Protein AF-A0A5B7IV96-F1 (afdb_monomer)

Solvent-accessible surface area (backbone atoms only — not comparable to full-atom values): 8703 Å² total; per-residue (Å²): 135,87,85,74,82,66,79,50,71,68,58,56,54,52,51,52,52,50,47,52,52,49,25,66,74,67,78,42,90,68,76,71,90,66,86,62,76,64,60,82,85,90,62,94,73,84,72,52,71,52,42,49,50,47,44,39,40,52,92,72,66,58,7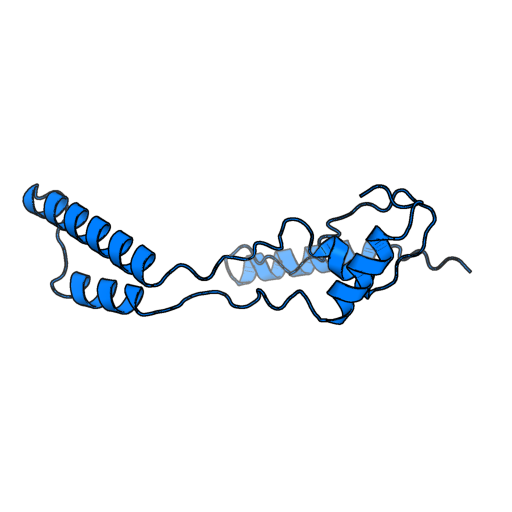5,71,65,78,74,52,68,65,58,51,47,50,53,53,48,53,50,50,54,52,50,52,56,35,35,78,68,68,76,47,88,83,62,92,58,50,62,62,51,51,52,54,54,51,72,51,80,85,63,82,72,74,71,67,76,72,48,75,62,30,58,52,33,53,49,55,50,71,71,36,84,87,56,88,127

pLDDT: mean 75.8, std 17.34, range [32.97, 98.25]

Secondary structure (DSSP, 8-state):
--------HHHHHHHHHHHHHHHHHHTS--------------SS----HHHHHHHHHSS---------HHHHHHHHHHHHHHHHHHHHTTS----TTHHHHHHHHHH------GGGG--HHHHHHHHHHHH-TT---

Structure (mmCIF, N/CA/C/O backbone):
data_AF-A0A5B7IV96-F1
#
_entry.id   AF-A0A5B7IV96-F1
#
loop_
_atom_site.group_PDB
_atom_site.id
_atom_site.type_symbol
_atom_site.label_atom_id
_atom_site.label_alt_id
_atom_site.label_comp_id
_atom_site.label_asym_id
_atom_site.label_entity_id
_atom_site.label_seq_id
_atom_site.pdbx_PDB_ins_code
_atom_site.Cartn_x
_atom_site.Cartn_y
_atom_site.Cartn_z
_atom_site.occupancy
_atom_site.B_iso_or_equiv
_atom_site.auth_seq_id
_atom_site.auth_comp_id
_atom_site.auth_asym_id
_atom_site.auth_atom_id
_atom_site.pdbx_PDB_model_num
ATOM 1 N N . MET A 1 1 ? 23.524 -22.755 -27.087 1.00 33.38 1 MET A N 1
ATOM 2 C CA . MET A 1 1 ? 23.365 -23.612 -25.889 1.00 33.38 1 MET A CA 1
ATOM 3 C C . MET A 1 1 ? 22.165 -23.114 -25.097 1.00 33.38 1 MET A C 1
ATOM 5 O O . MET A 1 1 ? 22.142 -21.945 -24.746 1.00 33.38 1 MET A O 1
ATOM 9 N N . ARG A 1 2 ? 21.151 -23.962 -24.890 1.00 34.66 2 ARG A N 1
ATOM 10 C CA . ARG A 1 2 ? 19.908 -23.636 -24.170 1.00 34.66 2 ARG A CA 1
ATOM 11 C C . ARG A 1 2 ? 20.146 -23.707 -22.657 1.00 34.66 2 ARG A C 1
ATOM 13 O O . ARG A 1 2 ? 20.301 -24.804 -22.129 1.00 34.66 2 ARG A O 1
ATOM 20 N N . LEU A 1 3 ? 20.131 -22.573 -21.959 1.00 32.97 3 LEU A N 1
ATOM 21 C CA . LEU A 1 3 ? 19.937 -22.546 -20.507 1.00 32.97 3 LEU A CA 1
ATOM 22 C C . LEU A 1 3 ? 18.431 -22.585 -20.239 1.00 32.97 3 LEU A C 1
ATOM 24 O O . LEU A 1 3 ? 17.783 -21.573 -20.009 1.00 32.97 3 LEU A O 1
ATOM 28 N N . LEU A 1 4 ? 17.867 -23.790 -20.313 1.00 35.88 4 LEU A N 1
ATOM 29 C CA . LEU A 1 4 ? 16.608 -24.080 -19.642 1.00 35.88 4 LEU A CA 1
ATOM 30 C C . LEU A 1 4 ? 16.853 -23.849 -18.148 1.00 35.88 4 LEU A C 1
ATOM 32 O O . LEU A 1 4 ? 17.439 -24.705 -17.482 1.00 35.88 4 LEU A O 1
ATOM 36 N N . ILE A 1 5 ? 16.393 -22.721 -17.603 1.00 44.69 5 ILE A N 1
ATOM 37 C CA . ILE A 1 5 ? 16.154 -22.603 -16.163 1.00 44.69 5 ILE A CA 1
ATOM 38 C C . ILE A 1 5 ? 14.912 -23.452 -15.877 1.00 44.69 5 ILE A C 1
ATOM 40 O O . ILE A 1 5 ? 13.807 -22.981 -15.627 1.00 44.69 5 ILE A O 1
ATOM 44 N N . LEU A 1 6 ? 15.101 -24.769 -15.968 1.00 40.06 6 LEU A N 1
ATOM 45 C CA . LEU A 1 6 ? 14.262 -25.734 -15.298 1.00 40.06 6 LEU A CA 1
ATOM 46 C C . LEU A 1 6 ? 14.417 -25.399 -13.814 1.00 40.06 6 LEU A C 1
ATOM 48 O O . LEU A 1 6 ? 15.414 -25.768 -13.189 1.00 40.06 6 LEU A O 1
ATOM 52 N N . CYS A 1 7 ? 13.453 -24.687 -13.232 1.00 45.94 7 CYS A N 1
ATOM 53 C CA . CYS A 1 7 ? 13.252 -24.728 -11.791 1.00 45.94 7 CYS A CA 1
ATOM 54 C C . CYS A 1 7 ? 13.029 -26.199 -11.427 1.00 45.94 7 CYS A C 1
ATOM 56 O O . CYS A 1 7 ? 11.912 -26.707 -11.540 1.00 45.94 7 CYS A O 1
ATOM 58 N N . LYS A 1 8 ? 14.114 -26.901 -11.081 1.00 41.09 8 LYS A N 1
ATOM 59 C CA . LYS A 1 8 ? 14.134 -28.347 -10.875 1.00 41.09 8 LYS A CA 1
ATOM 60 C C . LYS A 1 8 ? 12.999 -28.723 -9.910 1.00 41.09 8 LYS A C 1
ATOM 62 O O . LYS A 1 8 ? 12.987 -28.207 -8.790 1.00 41.09 8 LYS A O 1
ATOM 67 N N . PRO A 1 9 ? 12.074 -29.628 -10.279 1.00 52.22 9 PRO A N 1
ATOM 68 C CA . PRO A 1 9 ? 10.957 -30.022 -9.410 1.00 52.22 9 PRO A CA 1
ATOM 69 C C . PRO A 1 9 ? 11.433 -30.580 -8.056 1.00 52.22 9 PRO A C 1
ATOM 71 O O . PRO A 1 9 ? 10.749 -30.441 -7.045 1.00 52.22 9 PRO A O 1
ATOM 74 N N . HIS A 1 10 ? 12.659 -31.109 -8.012 1.00 49.34 10 HIS A N 1
ATOM 75 C CA . HIS A 1 10 ? 13.324 -31.576 -6.797 1.00 49.34 10 HIS A CA 1
ATOM 76 C C . HIS A 1 10 ? 13.571 -30.467 -5.753 1.00 49.34 10 HIS A C 1
ATOM 78 O O . HIS A 1 10 ? 13.442 -30.713 -4.557 1.00 49.34 10 HIS A O 1
ATOM 84 N N . HIS A 1 11 ? 13.876 -29.234 -6.179 1.00 54.28 11 HIS A N 1
ATOM 85 C CA . HIS A 1 11 ? 14.131 -28.119 -5.256 1.00 54.28 11 HIS A CA 1
ATOM 86 C C . HIS A 1 11 ? 12.836 -27.668 -4.559 1.00 54.28 11 HIS A C 1
ATOM 88 O O . HIS A 1 11 ? 12.816 -27.456 -3.347 1.00 54.28 11 HIS A O 1
ATOM 94 N N . ARG A 1 12 ? 11.716 -27.660 -5.300 1.00 56.94 12 ARG A N 1
ATOM 95 C CA . ARG A 1 12 ? 10.384 -27.323 -4.765 1.00 56.94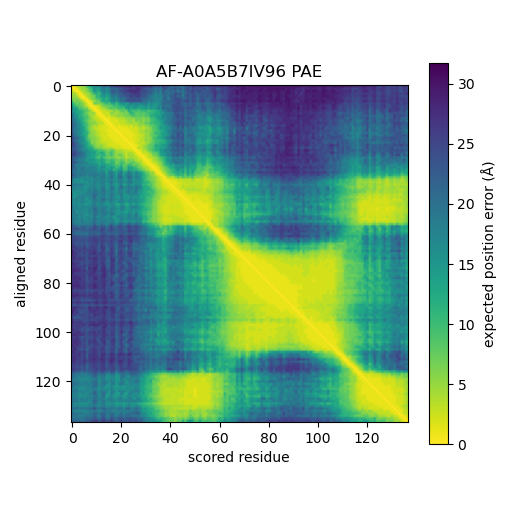 12 ARG A CA 1
ATOM 96 C C . ARG A 1 12 ? 9.897 -28.326 -3.716 1.00 56.94 12 ARG A C 1
ATOM 98 O O . ARG A 1 12 ? 9.223 -27.935 -2.766 1.00 56.94 12 ARG A O 1
ATOM 105 N N . GLY A 1 13 ? 10.238 -29.609 -3.865 1.00 61.50 13 GLY A N 1
ATOM 106 C CA . GLY A 1 13 ? 9.880 -30.648 -2.893 1.00 61.50 13 GLY A CA 1
ATOM 107 C C . GLY A 1 13 ? 10.566 -30.454 -1.537 1.00 61.50 13 GLY A C 1
ATOM 108 O O . GLY A 1 13 ? 9.915 -30.533 -0.493 1.00 61.50 13 GLY A O 1
ATOM 109 N N . ILE A 1 14 ? 11.863 -30.129 -1.553 1.00 67.94 14 ILE A N 1
ATOM 110 C CA . ILE A 1 14 ? 12.655 -29.876 -0.339 1.00 67.94 14 ILE A CA 1
ATOM 111 C C . ILE A 1 14 ? 12.185 -28.591 0.352 1.00 67.94 14 ILE A C 1
ATOM 113 O O . ILE A 1 14 ? 11.946 -28.593 1.562 1.00 67.94 14 ILE A O 1
ATOM 117 N N . GLU A 1 15 ? 11.970 -27.519 -0.415 1.00 64.69 15 GLU A N 1
ATOM 118 C CA . GLU A 1 15 ? 11.459 -26.245 0.100 1.00 64.69 15 GLU A CA 1
ATOM 119 C C . GLU A 1 15 ? 10.071 -26.401 0.723 1.00 64.69 15 GLU A C 1
ATOM 121 O O . GLU A 1 15 ? 9.844 -25.940 1.839 1.00 64.69 15 GLU A O 1
ATOM 126 N N . SER A 1 16 ? 9.160 -27.136 0.076 1.00 71.44 16 SER A N 1
ATOM 127 C CA . SER A 1 16 ? 7.836 -27.438 0.636 1.00 71.44 16 SER A CA 1
ATOM 128 C C . SER A 1 16 ? 7.932 -28.203 1.963 1.00 71.44 16 SER A C 1
ATOM 130 O O . SER A 1 16 ? 7.196 -27.912 2.910 1.00 71.44 16 SER A O 1
ATOM 132 N N . GLY A 1 17 ? 8.879 -29.142 2.073 1.00 78.06 17 GLY A N 1
ATOM 133 C CA . GLY A 1 17 ? 9.157 -29.866 3.313 1.00 78.06 17 GLY A CA 1
ATOM 134 C C . GLY A 1 17 ? 9.658 -28.957 4.440 1.00 78.06 17 GLY A C 1
ATOM 135 O O . GLY A 1 17 ? 9.189 -29.066 5.575 1.00 78.06 17 GLY A O 1
ATOM 136 N N . MET A 1 18 ? 10.569 -28.028 4.136 1.00 78.81 18 MET A N 1
ATOM 137 C CA . MET A 1 18 ? 11.064 -27.045 5.106 1.00 78.81 18 MET A CA 1
ATOM 138 C C . MET A 1 18 ? 9.980 -26.046 5.519 1.00 78.81 18 MET A C 1
ATOM 140 O O . MET A 1 18 ? 9.817 -25.802 6.711 1.00 78.81 18 MET A O 1
ATOM 144 N N . ILE A 1 19 ? 9.177 -25.540 4.578 1.00 71.75 19 ILE A N 1
ATOM 145 C CA . ILE A 1 19 ? 8.056 -24.629 4.862 1.00 71.75 19 ILE A CA 1
ATOM 146 C C . ILE A 1 19 ? 7.040 -25.299 5.787 1.00 71.75 19 ILE A C 1
ATOM 148 O O . ILE A 1 19 ? 6.600 -24.679 6.753 1.00 71.75 19 ILE A O 1
ATOM 152 N N . LYS A 1 20 ? 6.697 -26.575 5.556 1.00 79.75 20 LYS A N 1
ATOM 153 C CA . LYS A 1 20 ? 5.803 -27.334 6.448 1.00 79.75 20 LYS A CA 1
ATOM 154 C C . LYS A 1 20 ? 6.378 -27.465 7.858 1.00 79.75 20 LYS A C 1
ATOM 156 O O . LYS A 1 20 ? 5.648 -27.270 8.829 1.00 79.75 20 LYS A O 1
ATOM 161 N N . LYS A 1 21 ? 7.678 -27.761 7.985 1.00 83.81 21 LYS A N 1
ATOM 162 C CA . LYS A 1 21 ? 8.360 -27.839 9.289 1.00 83.81 21 LYS A CA 1
ATOM 163 C C . LYS A 1 21 ? 8.356 -26.489 10.011 1.00 83.81 21 LYS A C 1
ATOM 165 O O . LYS A 1 21 ? 8.018 -26.443 11.188 1.00 83.81 21 LYS A O 1
ATOM 170 N N . LEU A 1 22 ? 8.663 -25.402 9.305 1.00 74.56 22 LEU A N 1
ATOM 171 C CA . LEU A 1 22 ? 8.673 -24.047 9.861 1.00 74.56 22 LEU A CA 1
ATOM 172 C C . LEU A 1 22 ? 7.261 -23.588 10.258 1.00 74.56 22 LEU A C 1
ATOM 174 O O . LEU A 1 22 ? 7.060 -23.118 11.370 1.00 74.56 22 LEU A O 1
ATOM 178 N N . THR A 1 23 ? 6.260 -23.811 9.405 1.00 76.62 23 THR A N 1
ATOM 179 C CA . THR A 1 23 ? 4.847 -23.500 9.697 1.00 76.62 23 THR A CA 1
ATOM 180 C C . THR A 1 23 ? 4.369 -24.223 10.959 1.00 76.62 23 THR A C 1
ATOM 182 O O . THR A 1 23 ? 3.686 -23.634 11.793 1.00 76.62 23 THR A O 1
ATOM 185 N N . LYS A 1 24 ? 4.782 -25.487 11.140 1.00 79.94 24 LYS A N 1
ATOM 186 C CA . LYS A 1 24 ? 4.476 -26.280 12.338 1.00 79.94 24 LYS A CA 1
ATOM 187 C C . LYS A 1 24 ? 5.189 -25.764 13.596 1.00 79.94 24 LYS A C 1
ATOM 189 O O . LYS A 1 24 ? 4.589 -25.790 14.662 1.00 79.94 24 LYS A O 1
ATOM 194 N N . LEU A 1 25 ? 6.441 -25.313 13.485 1.00 76.88 25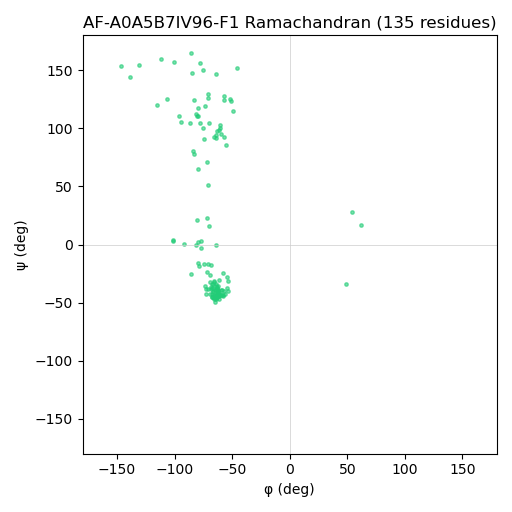 LEU A N 1
ATOM 195 C CA . LEU A 1 25 ? 7.231 -24.804 14.617 1.00 76.88 25 LEU A CA 1
ATOM 196 C C . LEU A 1 25 ? 6.765 -23.428 15.105 1.00 76.88 25 LEU A C 1
ATOM 198 O O . LEU A 1 25 ? 6.763 -23.181 16.305 1.00 76.88 25 LEU A O 1
ATOM 202 N N . TYR A 1 26 ? 6.370 -22.544 14.188 1.00 73.88 26 TYR A N 1
ATOM 203 C CA . TYR A 1 26 ? 6.048 -21.148 14.503 1.00 73.88 26 TYR A CA 1
ATOM 204 C C . TYR A 1 26 ? 4.541 -20.857 14.590 1.00 73.88 26 TYR A C 1
ATOM 206 O O . TYR A 1 26 ? 4.159 -19.705 14.777 1.00 73.88 26 TYR A O 1
ATOM 214 N N . GLY A 1 27 ? 3.677 -21.871 14.447 1.00 65.62 27 GLY A N 1
ATOM 215 C CA . GLY A 1 27 ? 2.222 -21.742 14.631 1.00 65.62 27 GLY A CA 1
ATOM 216 C C . GLY A 1 27 ? 1.533 -20.775 13.660 1.00 65.62 27 GLY A C 1
ATOM 217 O O . GLY A 1 27 ? 0.414 -20.336 13.911 1.00 65.62 27 GLY A O 1
ATOM 218 N N . GLY A 1 28 ? 2.197 -20.423 12.558 1.00 68.06 28 GLY A N 1
ATOM 219 C CA . GLY A 1 28 ? 1.759 -19.389 11.632 1.00 68.06 28 GLY A CA 1
ATOM 220 C C . GLY A 1 28 ? 2.150 -19.715 10.199 1.00 68.06 28 GLY A C 1
ATOM 221 O O . GLY A 1 28 ? 3.116 -20.431 9.940 1.00 68.06 28 GLY A O 1
ATOM 222 N N . ASN A 1 29 ? 1.376 -19.185 9.254 1.00 57.62 29 ASN A N 1
ATOM 223 C CA . ASN A 1 29 ? 1.565 -19.421 7.828 1.00 57.62 29 ASN A CA 1
ATOM 224 C C . ASN A 1 29 ? 2.783 -18.617 7.335 1.00 57.62 29 ASN A C 1
ATOM 226 O O . ASN A 1 29 ? 2.666 -17.441 6.985 1.00 57.62 29 ASN A O 1
ATOM 230 N N . ILE A 1 30 ? 3.971 -19.227 7.362 1.00 59.00 30 ILE A N 1
ATOM 231 C CA . ILE A 1 30 ? 5.204 -18.588 6.891 1.00 59.00 30 ILE A CA 1
ATOM 232 C C . ILE A 1 30 ? 5.178 -18.591 5.365 1.00 59.00 30 ILE A C 1
ATOM 234 O O . ILE A 1 30 ? 5.483 -19.590 4.713 1.00 59.00 30 ILE A O 1
ATOM 238 N N . LYS A 1 31 ? 4.809 -17.448 4.783 1.00 52.31 31 LYS A N 1
ATOM 239 C CA . LYS A 1 31 ? 4.968 -17.214 3.349 1.00 52.31 31 LYS A CA 1
ATOM 240 C C . LYS A 1 31 ? 6.430 -16.870 3.088 1.00 52.31 31 LYS A C 1
ATOM 242 O O . LYS A 1 31 ? 6.866 -15.761 3.387 1.00 52.31 31 LYS A O 1
ATOM 247 N N . LEU A 1 32 ? 7.189 -17.819 2.543 1.00 54.94 32 LEU A N 1
ATOM 248 C CA . LEU A 1 32 ? 8.483 -17.483 1.955 1.00 54.94 32 LEU A CA 1
ATOM 249 C C . LEU A 1 32 ? 8.256 -16.550 0.756 1.00 54.94 32 LEU A C 1
ATOM 251 O O . LEU A 1 32 ? 7.236 -16.690 0.070 1.00 54.94 32 LEU A O 1
ATOM 255 N N . PRO A 1 33 ? 9.175 -15.608 0.488 1.00 53.53 33 PRO A N 1
ATOM 256 C CA . PRO A 1 33 ? 9.153 -14.835 -0.741 1.00 53.53 33 PRO A CA 1
ATOM 257 C C . PRO A 1 33 ? 9.370 -15.795 -1.914 1.00 53.53 33 PRO A C 1
ATOM 259 O O . PRO A 1 33 ? 10.494 -16.119 -2.280 1.00 53.53 33 PRO A O 1
ATOM 262 N N . CYS A 1 34 ? 8.274 -16.299 -2.474 1.00 54.34 34 CYS A N 1
ATOM 263 C CA . CYS A 1 34 ? 8.309 -16.996 -3.745 1.00 54.34 34 CYS A CA 1
ATOM 264 C C . CYS A 1 34 ? 8.580 -15.931 -4.815 1.00 54.34 34 CYS A C 1
ATOM 266 O O . CYS A 1 34 ? 7.883 -14.907 -4.803 1.00 54.34 34 CYS A O 1
ATOM 268 N N . PRO A 1 35 ? 9.561 -16.112 -5.716 1.00 57.16 35 PRO A N 1
ATOM 269 C CA . PRO A 1 35 ? 9.648 -15.280 -6.903 1.00 57.16 35 PRO A CA 1
ATOM 270 C C . PRO A 1 35 ? 8.378 -15.542 -7.712 1.00 57.16 35 PRO A C 1
ATOM 272 O O . PRO A 1 35 ? 8.236 -16.562 -8.385 1.00 57.16 35 PRO A O 1
ATOM 275 N N . ILE A 1 36 ? 7.394 -14.660 -7.558 1.00 58.97 36 ILE A N 1
ATOM 276 C CA . ILE A 1 36 ? 6.209 -14.670 -8.398 1.00 58.97 36 ILE A CA 1
ATOM 277 C C . ILE A 1 36 ? 6.718 -14.215 -9.760 1.00 58.97 36 ILE A C 1
ATOM 279 O O . ILE A 1 36 ? 7.019 -13.035 -9.932 1.00 58.97 36 ILE A O 1
ATOM 283 N N . CYS A 1 37 ? 6.855 -15.152 -10.698 1.00 65.44 37 CYS A N 1
ATOM 284 C CA . CYS A 1 37 ? 6.961 -14.797 -12.103 1.00 65.44 37 CYS A CA 1
ATOM 285 C C . CYS A 1 37 ? 5.611 -14.193 -12.499 1.00 65.44 37 CYS A C 1
ATOM 287 O O . CYS A 1 37 ? 4.656 -14.916 -12.774 1.00 65.44 37 CYS A O 1
ATOM 289 N N . GLY A 1 38 ? 5.506 -12.869 -12.394 1.00 69.25 38 GLY A N 1
ATOM 290 C CA . GLY A 1 38 ? 4.271 -12.113 -12.610 1.00 69.25 38 GLY A CA 1
ATOM 291 C C . GLY A 1 38 ? 3.918 -11.943 -14.085 1.00 69.25 38 GLY A C 1
ATOM 292 O O . GLY A 1 38 ? 2.870 -11.388 -14.397 1.00 69.25 38 GLY A O 1
ATOM 293 N N . TYR A 1 39 ? 4.777 -12.422 -14.985 1.00 77.06 39 TYR A N 1
ATOM 294 C CA . TYR A 1 39 ? 4.601 -12.337 -16.425 1.00 77.06 39 TYR A CA 1
ATOM 295 C C . TYR A 1 39 ? 4.837 -13.700 -17.086 1.00 77.06 39 TYR A C 1
ATOM 297 O O . TYR A 1 39 ? 5.550 -14.558 -16.564 1.00 77.06 39 TYR A O 1
ATOM 305 N N . THR A 1 40 ? 4.229 -13.892 -18.255 1.00 80.94 40 THR A N 1
ATOM 306 C CA . THR A 1 40 ? 4.491 -15.030 -19.144 1.00 80.94 40 THR A CA 1
ATOM 307 C C . THR A 1 40 ? 5.093 -14.475 -20.429 1.00 80.94 40 THR A C 1
ATOM 309 O O . THR A 1 40 ? 4.458 -13.653 -21.083 1.00 80.94 40 THR A O 1
ATOM 312 N N . ASN A 1 41 ? 6.314 -14.885 -20.783 1.00 82.31 41 ASN A N 1
ATOM 313 C CA . ASN A 1 41 ? 6.915 -14.498 -22.060 1.00 82.31 41 ASN A CA 1
ATOM 314 C C . ASN A 1 41 ? 6.342 -15.374 -23.181 1.00 82.31 41 ASN A C 1
ATOM 316 O O . ASN A 1 41 ? 6.503 -16.593 -23.149 1.00 82.31 41 ASN A O 1
ATOM 320 N N . LEU A 1 42 ? 5.662 -14.751 -24.143 1.00 85.31 42 LEU A N 1
ATOM 321 C CA . LEU A 1 42 ? 5.065 -15.420 -25.307 1.00 85.31 42 LEU A CA 1
ATOM 322 C C . LEU A 1 42 ? 5.906 -15.263 -26.582 1.00 85.31 42 LEU A C 1
ATOM 324 O O . LEU A 1 42 ? 5.480 -15.688 -27.651 1.00 85.31 42 LEU A O 1
ATOM 328 N N . THR A 1 43 ? 7.076 -14.637 -26.476 1.00 83.88 43 THR A N 1
ATOM 329 C CA . THR A 1 43 ? 8.004 -14.420 -27.588 1.00 83.88 43 THR A CA 1
ATOM 330 C C . THR A 1 43 ? 9.268 -15.256 -27.394 1.00 83.88 43 THR A C 1
ATOM 332 O O . THR A 1 43 ? 9.601 -15.638 -26.272 1.00 83.88 43 THR A O 1
ATOM 335 N N . ASP A 1 44 ? 10.013 -15.494 -28.473 1.00 87.12 44 ASP A N 1
ATOM 336 C CA . ASP A 1 44 ? 11.328 -16.152 -28.409 1.00 87.12 44 ASP A CA 1
ATOM 337 C C . ASP A 1 44 ? 12.446 -15.208 -27.918 1.00 87.12 44 ASP A C 1
ATOM 339 O O . ASP A 1 44 ? 13.620 -15.586 -27.857 1.00 87.12 44 ASP A O 1
ATOM 343 N N . LEU A 1 45 ? 12.099 -13.966 -27.566 1.00 87.12 45 LEU A N 1
ATOM 344 C CA . LEU A 1 45 ? 13.045 -12.965 -27.100 1.00 87.12 45 LEU A CA 1
ATOM 345 C C . LEU A 1 45 ? 13.550 -13.318 -25.699 1.00 87.12 45 LEU A C 1
ATOM 347 O O . LEU A 1 45 ? 12.775 -13.477 -24.755 1.00 87.12 45 LEU A O 1
ATOM 351 N N . VAL A 1 46 ? 14.872 -13.374 -25.547 1.00 89.19 46 VAL A N 1
ATOM 352 C CA . VAL A 1 46 ? 15.520 -13.511 -24.239 1.00 89.19 46 VAL A CA 1
ATOM 353 C C . VAL A 1 46 ? 15.586 -12.134 -23.585 1.00 89.19 46 VAL A C 1
ATOM 355 O O . VAL A 1 46 ? 16.295 -11.248 -24.064 1.00 89.19 46 VAL A O 1
ATOM 358 N N . LEU A 1 47 ? 14.837 -11.953 -22.498 1.00 87.94 47 LEU A N 1
ATOM 359 C CA . LEU A 1 47 ? 14.827 -10.713 -21.727 1.00 87.94 47 LEU A CA 1
ATOM 360 C C . LEU A 1 47 ? 16.094 -10.588 -20.872 1.00 87.94 47 L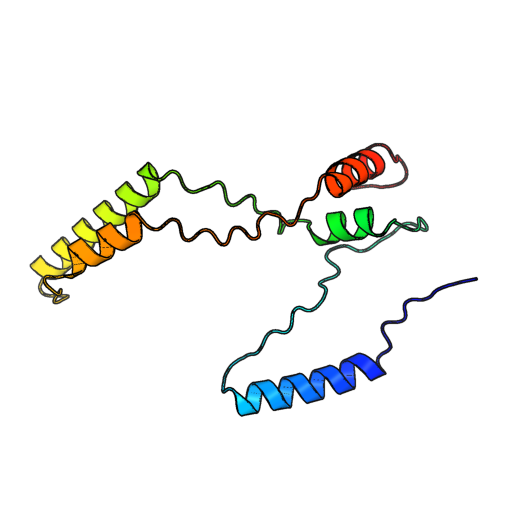EU A C 1
ATOM 362 O O . LEU A 1 47 ? 16.684 -11.576 -20.436 1.00 87.94 47 LEU A O 1
ATOM 366 N N . THR A 1 48 ? 16.519 -9.352 -20.617 1.00 91.44 48 THR A N 1
ATOM 367 C CA . THR A 1 48 ? 17.576 -9.084 -19.633 1.00 91.44 48 THR A CA 1
ATOM 368 C C . THR A 1 48 ? 17.017 -9.154 -18.214 1.00 91.44 48 THR A C 1
ATOM 370 O O . THR A 1 48 ? 15.833 -8.906 -18.004 1.00 91.44 48 THR A O 1
ATOM 373 N N . GLN A 1 49 ? 17.863 -9.414 -17.212 1.00 87.88 49 GLN A N 1
ATOM 374 C CA . GLN A 1 49 ? 17.412 -9.499 -15.815 1.00 87.88 49 GLN A CA 1
ATOM 375 C C . GLN A 1 49 ? 16.635 -8.248 -15.365 1.00 87.88 49 GLN A C 1
ATOM 377 O O . GLN A 1 49 ? 15.603 -8.374 -14.720 1.00 87.88 49 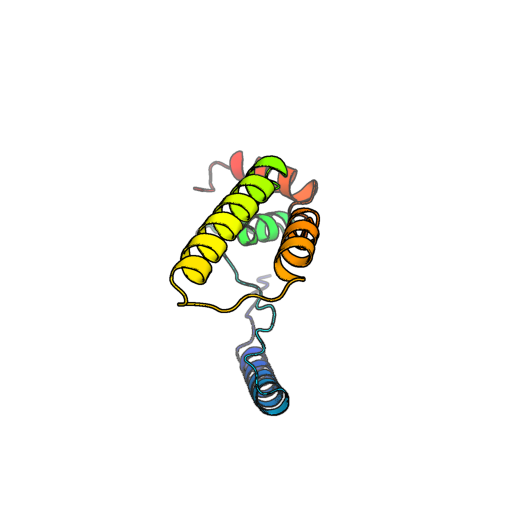GLN A O 1
ATOM 382 N N . ASP A 1 50 ? 17.072 -7.047 -15.761 1.00 87.75 50 ASP A N 1
ATOM 383 C CA . ASP A 1 50 ? 16.370 -5.796 -15.434 1.00 87.75 50 ASP A CA 1
ATOM 384 C C . ASP A 1 50 ? 14.981 -5.705 -16.104 1.00 87.75 50 ASP A C 1
ATOM 386 O O . ASP A 1 50 ? 14.061 -5.106 -15.542 1.00 87.75 50 ASP A O 1
ATOM 390 N N . GLN A 1 51 ? 14.819 -6.290 -17.300 1.00 87.50 51 GLN A N 1
ATOM 391 C CA . GLN A 1 51 ? 13.537 -6.398 -18.007 1.00 87.50 51 GLN A CA 1
ATOM 392 C C . GLN A 1 51 ? 12.618 -7.430 -17.344 1.00 87.50 51 GLN A C 1
ATOM 394 O O . GLN A 1 51 ? 11.434 -7.166 -17.149 1.00 87.50 51 GLN A O 1
ATOM 399 N N . GLU A 1 52 ? 13.153 -8.581 -16.942 1.00 86.62 52 GLU A N 1
ATOM 400 C CA . GLU A 1 52 ? 12.391 -9.578 -16.186 1.00 86.62 52 GLU A CA 1
ATOM 401 C C . GLU A 1 52 ? 11.947 -9.025 -14.827 1.00 86.62 52 GLU A C 1
ATOM 403 O O . GLU A 1 52 ? 10.801 -9.212 -14.417 1.00 86.62 52 GLU A O 1
ATOM 408 N N . ASP A 1 53 ? 12.831 -8.296 -14.145 1.00 83.56 53 ASP A N 1
ATOM 409 C CA . ASP A 1 53 ? 12.568 -7.689 -12.846 1.00 83.56 53 ASP A CA 1
ATOM 410 C C . ASP A 1 53 ? 11.452 -6.641 -12.939 1.00 83.56 53 ASP A C 1
ATOM 412 O O . ASP A 1 53 ? 10.545 -6.651 -12.106 1.00 83.56 53 ASP A O 1
ATOM 416 N N . ILE A 1 54 ? 11.448 -5.767 -13.956 1.00 85.19 54 ILE A N 1
ATOM 417 C CA . ILE A 1 54 ? 10.355 -4.793 -14.129 1.00 85.19 54 ILE A CA 1
ATOM 418 C C . ILE A 1 54 ? 9.029 -5.465 -14.513 1.00 85.19 54 ILE A C 1
ATOM 420 O O . ILE A 1 54 ? 7.982 -5.060 -14.007 1.00 85.19 54 ILE A O 1
ATOM 424 N N . MET A 1 55 ? 9.059 -6.521 -15.331 1.00 82.19 55 MET A N 1
ATOM 425 C CA . MET A 1 55 ? 7.860 -7.290 -15.689 1.00 82.19 55 MET A CA 1
ATOM 426 C C . MET A 1 55 ? 7.286 -8.035 -14.474 1.00 82.19 55 MET A C 1
ATOM 428 O O . MET A 1 55 ? 6.073 -8.063 -14.273 1.00 82.19 55 MET A O 1
ATOM 432 N N . ASN A 1 56 ? 8.150 -8.554 -13.597 1.00 80.62 56 ASN A N 1
ATOM 433 C CA . ASN A 1 56 ? 7.769 -9.158 -12.317 1.00 80.62 56 ASN A CA 1
ATOM 434 C C . ASN A 1 56 ? 7.291 -8.137 -11.274 1.00 80.62 56 ASN A C 1
ATOM 436 O O . ASN A 1 56 ? 6.552 -8.487 -10.352 1.00 80.62 56 ASN A O 1
ATOM 440 N N . VAL A 1 57 ? 7.700 -6.872 -11.400 1.00 75.62 57 VAL A N 1
ATOM 441 C CA . VAL A 1 57 ? 7.194 -5.759 -10.582 1.00 75.62 57 VAL A CA 1
ATOM 442 C C . VAL A 1 57 ? 5.778 -5.331 -11.004 1.00 75.62 57 VAL A C 1
ATOM 444 O O . VAL A 1 57 ? 5.102 -4.673 -10.208 1.00 75.62 57 VAL A O 1
ATOM 447 N N . GLY A 1 58 ? 5.311 -5.720 -12.201 1.00 67.88 58 GLY A N 1
ATOM 448 C CA . GLY A 1 58 ? 4.002 -5.371 -12.769 1.00 67.88 58 GLY A CA 1
ATOM 449 C C . GLY A 1 58 ? 2.816 -5.519 -11.805 1.00 67.88 58 GLY A C 1
ATOM 450 O O . GLY A 1 58 ? 2.873 -6.330 -10.886 1.00 67.88 58 GLY A O 1
ATOM 451 N N . LEU A 1 59 ? 1.761 -4.707 -12.017 1.00 54.22 59 LEU A N 1
ATOM 452 C CA . LEU A 1 59 ? 0.520 -4.475 -11.226 1.00 54.22 59 LEU A CA 1
ATOM 453 C C . LEU A 1 59 ? 0.678 -4.217 -9.709 1.00 54.22 59 LEU A C 1
ATOM 455 O O . LEU A 1 59 ? -0.042 -3.395 -9.152 1.00 54.22 59 LEU A O 1
ATOM 459 N N . ASN A 1 60 ? 1.654 -4.841 -9.053 1.00 53.59 60 ASN A N 1
ATOM 460 C CA . ASN A 1 60 ? 2.070 -4.646 -7.670 1.00 53.59 60 ASN A CA 1
ATOM 461 C C . ASN A 1 60 ? 2.991 -3.433 -7.488 1.00 53.59 60 ASN A C 1
ATOM 463 O O . ASN A 1 60 ? 3.360 -3.109 -6.356 1.00 53.59 60 ASN A O 1
ATOM 467 N N . CYS A 1 61 ? 3.324 -2.709 -8.562 1.00 55.53 61 CYS A N 1
ATOM 468 C CA . CYS A 1 61 ? 3.791 -1.330 -8.484 1.00 55.53 61 CYS A CA 1
ATOM 469 C C . CYS A 1 61 ? 2.634 -0.402 -8.087 1.00 55.53 61 CYS A C 1
ATOM 471 O O . CYS A 1 61 ? 2.374 0.620 -8.723 1.00 55.53 61 CYS A O 1
ATOM 473 N N . HIS A 1 62 ? 1.920 -0.735 -7.014 1.00 51.94 62 HIS A N 1
ATOM 474 C CA . HIS A 1 62 ? 1.168 0.272 -6.308 1.00 51.94 62 HIS A CA 1
ATOM 475 C C . HIS A 1 62 ? 2.212 1.274 -5.823 1.00 51.94 62 HIS A C 1
ATOM 477 O O . HIS A 1 62 ? 2.891 1.077 -4.813 1.00 51.94 62 HIS A O 1
ATOM 483 N N . PHE A 1 63 ? 2.357 2.364 -6.576 1.00 51.72 63 PHE A N 1
ATOM 484 C CA . PHE A 1 63 ? 2.662 3.646 -5.988 1.00 51.72 63 PHE A CA 1
ATOM 485 C C . PHE A 1 63 ? 1.555 3.848 -4.964 1.00 51.72 63 PHE A C 1
ATOM 487 O O . PHE A 1 63 ? 0.503 4.393 -5.278 1.00 51.72 63 PHE A O 1
ATOM 494 N N . LEU A 1 64 ? 1.747 3.316 -3.756 1.00 52.53 64 LEU A N 1
ATOM 495 C CA . LEU A 1 64 ? 0.992 3.763 -2.610 1.00 52.53 64 LEU A CA 1
ATOM 496 C C . LEU A 1 64 ? 1.359 5.235 -2.528 1.00 52.53 64 LEU A C 1
ATOM 498 O O . LEU A 1 64 ? 2.449 5.596 -2.075 1.00 52.53 64 LEU A O 1
ATOM 502 N N . THR A 1 65 ? 0.507 6.070 -3.123 1.00 56.66 65 THR A N 1
ATOM 503 C CA . THR A 1 65 ? 0.640 7.513 -3.058 1.00 56.66 65 THR A CA 1
ATOM 504 C C . THR A 1 65 ? 0.771 7.799 -1.581 1.00 56.66 65 THR A C 1
ATOM 506 O O . THR A 1 65 ? -0.039 7.295 -0.800 1.00 56.66 65 THR A O 1
ATOM 509 N N . LYS A 1 66 ? 1.844 8.494 -1.180 1.00 62.81 66 LYS A N 1
ATOM 510 C CA . LYS A 1 66 ? 2.043 8.819 0.233 1.00 62.81 66 LYS A CA 1
ATOM 511 C C . LYS A 1 66 ? 0.719 9.403 0.721 1.00 62.81 66 LYS A C 1
ATOM 513 O O . LYS A 1 66 ? 0.317 10.429 0.166 1.00 62.81 66 LYS A O 1
ATOM 518 N N . PRO A 1 67 ? 0.014 8.742 1.657 1.00 65.00 67 PRO A N 1
ATOM 519 C CA . PRO A 1 67 ? -1.291 9.218 2.065 1.00 65.00 67 PRO A CA 1
ATOM 520 C C . PRO A 1 67 ? -1.099 10.644 2.555 1.00 65.00 67 PRO A C 1
ATOM 522 O O . PRO A 1 67 ? -0.188 10.911 3.346 1.00 65.00 67 PRO A O 1
ATOM 525 N N . HIS A 1 68 ? -1.891 11.573 2.020 1.00 74.69 68 HIS A N 1
ATOM 526 C CA . HIS A 1 68 ? -1.764 12.966 2.4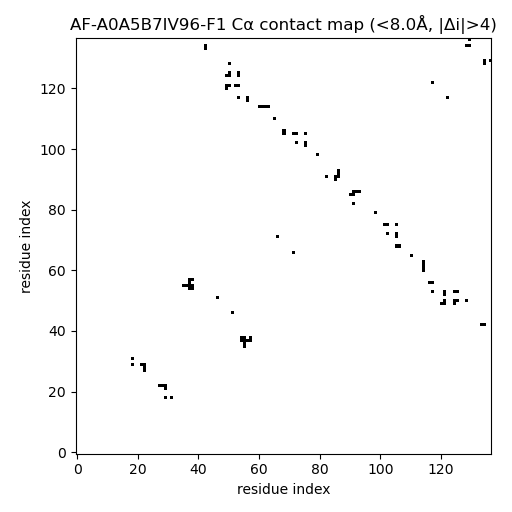09 1.00 74.69 68 HIS A CA 1
ATOM 527 C C . HIS A 1 68 ? -1.960 13.041 3.929 1.00 74.69 68 HIS A C 1
ATOM 529 O O . HIS A 1 68 ? -2.994 12.578 4.421 1.00 74.69 68 HIS A O 1
ATOM 535 N N . PRO A 1 69 ? -1.006 13.614 4.690 1.00 77.19 69 PRO A N 1
ATOM 536 C CA . PRO A 1 69 ? -1.093 13.654 6.152 1.00 77.19 69 PRO A CA 1
ATOM 537 C C . PRO A 1 69 ? -2.415 14.250 6.649 1.00 77.19 69 PRO A C 1
ATOM 539 O O . PRO A 1 69 ? -2.953 13.845 7.677 1.00 77.19 69 PRO A O 1
ATOM 542 N N . HIS A 1 70 ? -2.969 15.182 5.871 1.00 82.12 70 HIS A N 1
ATOM 543 C CA . HIS A 1 70 ? -4.269 15.786 6.108 1.00 82.12 70 HIS A CA 1
ATOM 544 C C . HIS A 1 70 ? -5.434 14.784 6.014 1.00 82.12 70 HIS A C 1
ATOM 546 O O . HIS A 1 70 ? -6.262 14.746 6.920 1.00 82.12 70 HIS A O 1
ATOM 552 N N . CYS A 1 71 ? -5.477 13.939 4.977 1.00 83.00 71 CYS A N 1
ATOM 553 C CA . CYS A 1 71 ? -6.524 12.927 4.801 1.00 83.00 71 CYS A CA 1
ATOM 554 C C . CYS A 1 71 ? -6.521 11.925 5.957 1.00 83.00 71 CYS A C 1
ATOM 556 O O . CYS A 1 71 ? -7.550 11.716 6.588 1.00 83.00 71 CYS A O 1
ATOM 558 N N . LYS A 1 72 ? -5.339 11.417 6.329 1.00 83.94 72 LYS A N 1
ATOM 559 C CA . LYS A 1 72 ? -5.195 10.503 7.470 1.00 83.94 72 LYS A CA 1
ATOM 560 C C . LYS A 1 72 ? -5.677 11.131 8.784 1.00 83.94 72 LYS A C 1
ATOM 562 O O . LYS A 1 72 ? -6.299 10.471 9.612 1.00 83.94 72 LYS A O 1
ATOM 567 N N . ARG A 1 73 ? -5.397 12.423 8.992 1.00 87.81 73 ARG A N 1
ATOM 568 C CA . ARG A 1 73 ? -5.863 13.154 10.178 1.00 87.81 73 ARG A CA 1
ATOM 569 C C . ARG A 1 73 ? -7.383 13.326 10.185 1.00 87.81 73 ARG A C 1
ATOM 571 O O . ARG A 1 73 ? -7.967 13.265 11.260 1.00 87.81 73 ARG A O 1
ATOM 578 N N . ILE A 1 74 ? -8.006 13.552 9.028 1.00 91.00 74 ILE A N 1
ATOM 579 C CA . ILE A 1 74 ? -9.469 13.617 8.905 1.00 91.00 74 ILE A CA 1
ATOM 580 C C . ILE A 1 74 ? -10.089 12.260 9.220 1.00 91.00 74 ILE A C 1
ATOM 582 O O . ILE A 1 74 ? -10.975 12.202 10.062 1.00 91.00 74 ILE A O 1
ATOM 586 N N . GLU A 1 75 ? -9.593 11.180 8.618 1.00 89.94 75 GLU A N 1
ATOM 587 C CA . GLU A 1 75 ? -10.110 9.826 8.856 1.00 89.94 75 GLU A CA 1
ATOM 588 C C . GLU A 1 75 ? -10.067 9.455 10.343 1.00 89.94 75 GLU A C 1
ATOM 590 O O . GLU A 1 75 ? -11.039 8.946 10.891 1.00 89.94 75 GLU A O 1
ATOM 595 N N . ILE A 1 76 ? -8.969 9.783 11.031 1.00 91.56 76 ILE A N 1
ATOM 596 C CA . ILE A 1 76 ? -8.837 9.521 12.471 1.00 91.56 76 ILE A CA 1
ATOM 597 C C . ILE A 1 76 ? -9.788 10.383 13.306 1.00 91.56 76 ILE A C 1
ATOM 599 O O . ILE A 1 76 ? -10.290 9.911 14.323 1.00 91.56 76 ILE A O 1
ATOM 603 N N . LYS A 1 77 ? -10.063 11.625 12.891 1.00 92.62 77 LYS A N 1
ATOM 604 C CA . LYS A 1 77 ? -11.079 12.458 13.549 1.00 92.62 77 LYS A CA 1
ATOM 605 C C . LYS A 1 77 ? -12.480 11.879 13.366 1.00 92.62 77 LYS A C 1
ATOM 607 O O . LYS A 1 77 ? -13.187 11.747 14.351 1.00 92.62 77 LYS A O 1
ATOM 612 N N . MET A 1 78 ? -12.837 11.471 12.148 1.00 95.25 78 MET A N 1
ATOM 613 C CA . MET A 1 78 ? -14.129 10.831 11.878 1.00 95.25 78 MET A CA 1
ATOM 614 C C . MET A 1 78 ? -14.305 9.561 12.717 1.00 95.25 78 MET A C 1
ATOM 616 O O . MET A 1 78 ? -15.342 9.369 13.339 1.00 95.25 78 MET A O 1
ATOM 620 N N . LEU A 1 79 ? -13.255 8.740 12.815 1.00 95.31 79 LEU A N 1
ATOM 621 C CA . LEU A 1 79 ? -13.269 7.544 13.654 1.00 95.31 79 LEU A CA 1
ATOM 622 C C . LEU A 1 79 ? -13.455 7.874 15.144 1.00 95.31 79 LEU A C 1
ATOM 624 O O . LEU A 1 79 ? -14.170 7.162 15.845 1.00 95.31 79 LEU A O 1
ATOM 628 N N . LEU A 1 80 ? -12.812 8.934 15.642 1.00 95.31 80 LEU A N 1
ATOM 629 C CA . LEU A 1 80 ? -12.998 9.398 17.019 1.00 95.31 80 LEU A CA 1
ATOM 630 C C . LEU A 1 80 ? -14.443 9.840 17.273 1.00 95.31 80 LEU A C 1
ATOM 632 O O . LEU A 1 80 ? -15.011 9.450 18.292 1.00 95.31 80 LEU A O 1
ATOM 636 N N . ASP A 1 81 ? -15.037 10.591 16.346 1.00 96.56 81 ASP A N 1
ATOM 637 C CA . ASP A 1 81 ? -16.429 11.037 16.448 1.00 96.56 81 ASP A CA 1
ATOM 638 C C . ASP A 1 81 ? -17.388 9.834 16.484 1.00 96.56 81 ASP A C 1
ATOM 640 O O . ASP A 1 81 ? -18.280 9.771 17.333 1.00 96.56 81 ASP A O 1
ATOM 644 N N . ASP A 1 82 ? -17.171 8.829 15.629 1.00 97.56 82 ASP A N 1
ATOM 645 C CA . ASP A 1 82 ? -17.967 7.596 15.612 1.00 97.56 82 ASP A CA 1
ATOM 646 C C . ASP A 1 82 ? -17.852 6.816 16.931 1.00 97.56 82 ASP A C 1
ATOM 648 O O . ASP A 1 82 ? -18.849 6.328 17.473 1.00 97.56 82 ASP A O 1
ATOM 652 N N . ILE A 1 83 ? -16.644 6.721 17.492 1.00 96.12 83 ILE A N 1
ATOM 653 C CA . ILE A 1 83 ? -16.406 6.057 18.778 1.00 96.12 83 ILE A CA 1
ATOM 654 C C . ILE A 1 83 ? -17.124 6.797 19.914 1.00 96.12 83 ILE A C 1
ATOM 656 O O . ILE A 1 83 ? -17.793 6.158 20.727 1.00 96.12 83 ILE A O 1
ATOM 660 N N . GLN A 1 84 ? -17.062 8.130 19.945 1.00 95.44 84 GLN A N 1
ATOM 661 C CA . GLN A 1 84 ? -17.778 8.941 20.936 1.00 95.44 84 GLN A CA 1
ATOM 662 C C . GLN A 1 84 ? -19.301 8.790 20.804 1.00 95.44 84 GLN A C 1
ATOM 664 O O . GLN A 1 84 ? -20.027 8.697 21.800 1.00 95.44 84 GLN A O 1
ATOM 669 N N . GLN A 1 85 ? -19.815 8.684 19.576 1.00 97.62 85 GLN A N 1
ATOM 670 C CA . GLN A 1 85 ? -21.225 8.371 19.347 1.00 97.62 85 GLN A CA 1
ATOM 671 C C . GLN A 1 85 ? -21.604 6.972 19.855 1.00 97.62 85 GLN A C 1
ATOM 673 O O . GLN A 1 85 ? -22.719 6.774 20.338 1.00 97.62 85 GLN A O 1
ATOM 678 N N . LEU A 1 86 ? -20.713 5.984 19.757 1.00 97.44 86 LEU A N 1
ATOM 679 C CA . LEU A 1 86 ? -20.955 4.637 20.285 1.00 97.44 86 LEU A CA 1
ATOM 680 C C . LEU A 1 86 ? -20.879 4.586 21.816 1.00 97.44 86 LEU A C 1
ATOM 682 O O . LEU A 1 86 ? -21.668 3.873 22.444 1.00 97.44 86 LEU A O 1
ATOM 686 N N . GLU A 1 87 ? -19.986 5.367 22.412 1.00 96.88 87 GLU A N 1
ATOM 687 C CA . GLU A 1 87 ? -19.844 5.499 23.860 1.00 96.88 87 GLU A CA 1
ATOM 688 C C . GLU A 1 87 ? -21.039 6.217 24.495 1.00 96.88 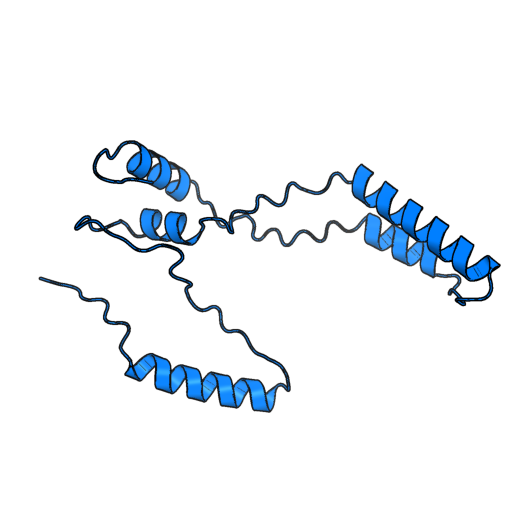87 GLU A C 1
ATOM 690 O O . GLU A 1 87 ? -21.589 5.736 25.485 1.00 96.88 87 GLU A O 1
ATOM 695 N N . SER A 1 88 ? -21.545 7.293 23.879 1.00 97.38 88 SER A N 1
ATOM 696 C CA . SER A 1 88 ? -22.770 7.971 24.347 1.00 97.38 88 SER A CA 1
ATOM 697 C C . SER A 1 88 ? -24.000 7.055 24.313 1.00 97.38 88 SER A C 1
ATOM 699 O O . SER A 1 88 ? -24.879 7.139 25.172 1.00 97.38 88 SER A O 1
ATOM 701 N N . LYS A 1 89 ? -24.028 6.104 23.372 1.00 98.25 89 LYS A N 1
ATOM 702 C CA . LYS A 1 89 ? -25.033 5.032 23.289 1.00 98.25 89 LYS A CA 1
ATOM 703 C C . LYS A 1 89 ? -24.767 3.873 24.260 1.00 98.25 89 LYS A C 1
ATOM 705 O O . LYS A 1 89 ? -25.507 2.892 24.223 1.00 98.25 89 LYS A O 1
ATOM 710 N N . LYS A 1 90 ? -23.721 3.954 25.094 1.00 97.38 90 LYS A N 1
ATOM 711 C CA . LYS A 1 90 ? -23.261 2.916 26.035 1.00 97.38 90 LYS A CA 1
ATOM 712 C C . LYS A 1 90 ? -22.998 1.557 25.373 1.00 97.38 90 LYS A C 1
ATOM 714 O O . LYS A 1 90 ? -23.135 0.518 26.012 1.00 97.38 90 LYS A O 1
ATOM 719 N N . LYS A 1 91 ? -22.648 1.552 24.081 1.00 97.69 91 LYS A N 1
ATOM 720 C CA . LYS A 1 91 ? -22.329 0.323 23.331 1.00 97.69 91 LYS A CA 1
ATOM 721 C C . LYS A 1 91 ? -20.869 -0.090 23.485 1.00 97.69 91 LYS A C 1
ATOM 723 O O . LYS A 1 91 ? -20.545 -1.257 23.298 1.00 97.69 91 LYS A O 1
ATOM 728 N N . VAL A 1 92 ? -20.003 0.874 23.779 1.00 96.44 92 VAL A N 1
ATOM 729 C CA . VAL A 1 92 ? -18.558 0.703 23.924 1.00 96.44 92 VAL A CA 1
ATOM 730 C C . VAL A 1 92 ? -18.107 1.536 25.118 1.00 96.44 92 VAL A C 1
ATOM 732 O O . VAL A 1 92 ? -18.635 2.623 25.336 1.00 96.44 92 VAL A O 1
ATOM 735 N N . THR A 1 93 ? -17.133 1.029 25.866 1.00 96.50 93 THR A N 1
ATOM 736 C CA . THR A 1 93 ? -16.418 1.787 26.898 1.00 96.50 93 THR A CA 1
ATOM 737 C C . THR A 1 93 ? -15.030 2.098 26.365 1.00 96.50 93 THR A C 1
ATOM 739 O O . THR A 1 93 ? -14.322 1.176 25.950 1.00 96.50 93 THR A O 1
ATOM 742 N N . THR A 1 94 ? -14.637 3.370 26.346 1.00 95.12 94 THR A N 1
ATOM 743 C CA . THR A 1 94 ? -13.308 3.766 25.874 1.00 95.12 94 THR A CA 1
ATOM 744 C C . THR A 1 94 ? -12.351 4.035 27.032 1.00 95.12 94 THR A C 1
ATOM 746 O O . THR A 1 94 ? -12.757 4.274 28.168 1.00 95.12 94 THR A O 1
ATOM 749 N N . SER A 1 95 ? -11.050 3.938 26.753 1.00 95.50 95 SER A N 1
ATOM 750 C CA . SER A 1 95 ? -9.999 4.366 27.682 1.00 95.50 95 SER A CA 1
ATOM 751 C C . SER A 1 95 ? -9.742 5.865 27.515 1.00 95.50 95 SER A C 1
ATOM 753 O O . SER A 1 95 ? -9.788 6.366 26.388 1.00 95.50 95 SER A O 1
ATOM 755 N N . SER A 1 96 ? -9.378 6.558 28.599 1.00 93.56 96 SER A N 1
ATOM 756 C CA . SER A 1 96 ? -8.983 7.977 28.572 1.00 93.56 96 SER A CA 1
ATOM 757 C C . SER A 1 96 ? -7.849 8.264 27.584 1.00 93.56 96 SER A C 1
ATOM 759 O O . SER A 1 96 ? -7.765 9.353 27.021 1.00 93.56 96 SER A O 1
ATOM 761 N N . ASP A 1 97 ? -7.004 7.265 27.325 1.00 95.06 97 ASP A N 1
ATOM 762 C CA . ASP A 1 97 ? -5.795 7.407 26.511 1.00 95.06 97 ASP A CA 1
ATOM 763 C C . ASP A 1 97 ? -6.036 7.091 25.026 1.00 95.06 97 ASP A C 1
ATOM 765 O O . ASP A 1 97 ? -5.118 7.141 24.202 1.00 95.06 97 ASP A O 1
ATOM 769 N N . LEU A 1 98 ? -7.269 6.746 24.645 1.00 92.25 98 LEU A N 1
ATOM 770 C CA . LEU A 1 98 ? -7.591 6.361 23.272 1.00 92.25 98 LEU A CA 1
ATOM 771 C C . LEU A 1 98 ? -7.337 7.513 22.293 1.00 92.25 98 LEU A C 1
ATOM 773 O O . LEU A 1 98 ? -6.753 7.310 21.226 1.00 92.25 98 LEU A O 1
ATOM 777 N N . GLN A 1 99 ? -7.726 8.732 22.669 1.00 93.06 99 GLN A N 1
ATOM 778 C CA . GLN A 1 99 ? -7.573 9.908 21.819 1.00 93.06 99 GLN A CA 1
ATOM 779 C C . GLN A 1 99 ? -6.100 10.247 21.575 1.00 93.06 99 GLN A C 1
ATOM 781 O O . GLN A 1 99 ? -5.697 10.466 20.431 1.00 93.06 99 GLN A O 1
ATOM 786 N N . SER A 1 100 ? -5.280 10.255 22.627 1.00 93.19 100 SER A N 1
ATOM 787 C CA . SER A 1 100 ? -3.843 10.517 22.509 1.00 93.19 100 SER A CA 1
ATOM 788 C C . SER A 1 100 ? -3.149 9.425 21.689 1.00 93.19 100 SER A C 1
ATOM 790 O O . SER A 1 100 ? -2.330 9.736 20.822 1.00 93.19 100 SER A O 1
ATOM 792 N N . THR A 1 101 ? -3.544 8.163 21.871 1.00 94.50 101 THR A N 1
ATOM 793 C CA . THR A 1 101 ? -3.023 7.022 21.106 1.00 94.50 101 THR A CA 1
ATOM 794 C C . THR A 1 101 ? -3.367 7.120 19.618 1.00 94.50 101 THR A C 1
ATOM 796 O O . THR A 1 101 ? -2.490 6.944 18.767 1.00 94.50 101 THR A O 1
ATOM 799 N N . LEU A 1 102 ? -4.616 7.453 19.279 1.00 90.38 102 LEU A N 1
ATOM 800 C CA . LEU A 1 102 ? -5.060 7.610 17.891 1.00 90.38 102 LEU A CA 1
ATOM 801 C C . LEU A 1 102 ? -4.400 8.811 17.205 1.00 90.38 102 LEU A C 1
ATOM 803 O O . LEU A 1 102 ? -3.966 8.704 16.057 1.00 90.38 102 LEU A O 1
ATOM 807 N N . LEU A 1 103 ? -4.245 9.934 17.909 1.00 88.25 103 LEU A N 1
ATOM 808 C CA . LEU A 1 103 ? -3.516 11.096 17.392 1.00 88.25 103 LEU A CA 1
ATOM 809 C C . LEU A 1 103 ? -2.027 10.792 17.177 1.00 88.25 103 LEU A C 1
ATOM 811 O O . LEU A 1 103 ? -1.459 11.196 16.159 1.00 88.25 103 LEU A O 1
ATOM 815 N N . ALA A 1 104 ? -1.400 10.040 18.082 1.00 89.12 104 ALA A N 1
ATOM 816 C CA . ALA A 1 104 ? -0.028 9.580 17.902 1.00 89.12 104 ALA A CA 1
ATOM 817 C C . ALA A 1 104 ? 0.097 8.647 16.685 1.00 89.12 104 ALA A C 1
ATOM 819 O O . ALA A 1 104 ? 1.068 8.735 15.934 1.00 89.12 104 ALA A O 1
ATOM 820 N N . GLU A 1 105 ? -0.891 7.785 16.435 1.00 85.38 105 GLU A N 1
ATOM 821 C CA . GLU A 1 105 ? -0.918 6.930 15.244 1.00 85.38 105 GLU A CA 1
ATOM 822 C C . GLU A 1 105 ? -1.159 7.729 13.953 1.00 85.38 105 GLU A C 1
ATOM 824 O O . GLU A 1 105 ? -0.586 7.394 12.912 1.00 85.38 105 GLU A O 1
ATOM 829 N N . ALA A 1 106 ? -1.926 8.825 14.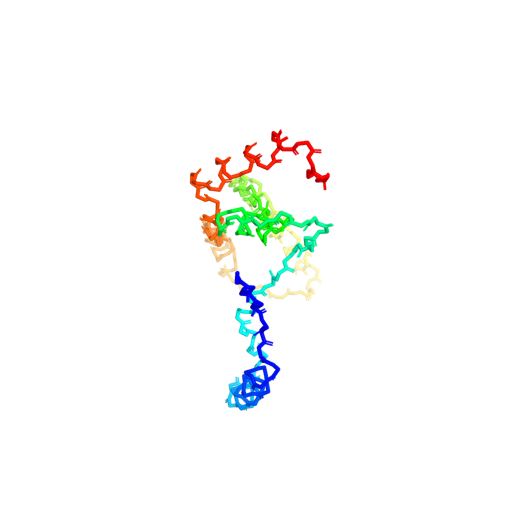015 1.00 84.88 106 ALA A N 1
ATOM 830 C CA . ALA A 1 106 ? -2.101 9.769 12.909 1.00 84.88 106 ALA A CA 1
ATOM 831 C C . ALA A 1 106 ? -0.764 10.355 12.453 1.00 84.88 106 ALA A C 1
ATOM 833 O O . ALA A 1 106 ? -0.479 10.397 11.255 1.00 84.88 106 ALA A O 1
ATOM 834 N N . ALA A 1 107 ? 0.069 10.750 13.418 1.00 82.38 107 ALA A N 1
ATOM 835 C CA . ALA A 1 107 ? 1.381 11.336 13.172 1.00 82.38 107 ALA A CA 1
ATOM 836 C C . ALA A 1 107 ? 2.393 10.330 12.595 1.00 82.38 107 ALA A C 1
ATOM 838 O O . ALA A 1 107 ? 3.318 10.716 11.878 1.00 82.38 107 ALA A O 1
ATOM 839 N N . LYS A 1 108 ? 2.226 9.027 12.858 1.00 82.69 108 LYS A N 1
ATOM 840 C CA . LYS A 1 108 ? 3.126 8.001 12.318 1.00 82.69 108 LYS A CA 1
ATOM 841 C C . LYS A 1 108 ? 2.876 7.791 10.829 1.00 82.69 108 LYS A C 1
ATOM 843 O O . LYS A 1 108 ? 1.824 7.311 10.413 1.00 82.69 108 LYS A O 1
ATOM 848 N N . SER A 1 109 ? 3.885 8.040 10.006 1.00 65.00 109 SER A N 1
ATOM 849 C CA . SER A 1 109 ? 3.882 7.608 8.605 1.00 65.00 109 SER A CA 1
ATOM 850 C C . SER A 1 109 ? 4.346 6.154 8.510 1.00 65.00 109 SER A C 1
ATOM 852 O O . SER A 1 109 ? 5.491 5.880 8.166 1.00 65.00 109 SER A O 1
ATOM 854 N N . ARG A 1 110 ? 3.466 5.198 8.831 1.00 61.91 110 ARG A N 1
ATOM 855 C CA . ARG A 1 110 ? 3.710 3.770 8.560 1.00 61.91 110 ARG A CA 1
ATOM 856 C C . ARG A 1 110 ? 3.421 3.462 7.090 1.00 61.91 110 ARG A C 1
ATOM 858 O O . ARG A 1 110 ? 2.482 2.750 6.761 1.00 61.91 110 ARG A O 1
ATOM 865 N N . GLY A 1 111 ? 4.214 4.043 6.197 1.00 54.91 111 GLY A N 1
ATOM 866 C CA . GLY A 1 111 ? 4.363 3.503 4.853 1.00 54.91 111 GLY A CA 1
ATOM 867 C C . GLY A 1 111 ? 5.410 2.400 4.921 1.00 54.91 111 GLY A C 1
ATOM 868 O O . GLY A 1 111 ? 6.529 2.658 5.359 1.00 54.91 111 GLY A O 1
ATOM 869 N N . SER A 1 112 ? 5.087 1.179 4.491 1.00 51.81 112 SER A N 1
ATOM 870 C CA . SER A 1 112 ? 6.149 0.276 4.046 1.00 51.81 112 SER A CA 1
ATOM 871 C C . SER A 1 112 ? 6.775 0.935 2.819 1.00 51.81 112 SER A C 1
ATOM 873 O O . SER A 1 112 ? 6.271 0.816 1.706 1.00 51.81 112 SER A O 1
ATOM 875 N N . PHE A 1 113 ? 7.850 1.696 3.024 1.00 49.69 113 PHE A N 1
ATOM 876 C CA . PHE A 1 113 ? 8.594 2.370 1.959 1.00 49.69 113 PHE A CA 1
ATOM 877 C C . PHE A 1 113 ? 9.413 1.389 1.106 1.00 49.69 113 PHE A C 1
ATOM 879 O O . PHE A 1 113 ? 10.340 1.793 0.411 1.00 49.69 113 PHE A O 1
ATOM 886 N N . GLN A 1 114 ? 9.043 0.106 1.073 1.00 47.06 114 GLN A N 1
ATOM 887 C CA . GLN A 1 114 ? 9.539 -0.829 0.064 1.00 47.06 114 GLN A CA 1
ATOM 888 C C . GLN A 1 114 ? 8.981 -0.535 -1.345 1.00 47.06 114 GLN A C 1
ATOM 890 O O . GLN A 1 114 ? 9.128 -1.350 -2.253 1.00 47.06 114 GLN A O 1
ATOM 895 N N . SER A 1 115 ? 8.409 0.653 -1.579 1.00 53.03 115 SER A N 1
ATOM 896 C CA . SER A 1 115 ? 8.144 1.195 -2.916 1.00 53.03 115 SER A CA 1
ATOM 897 C C . SER A 1 115 ? 9.424 1.462 -3.726 1.00 53.03 115 SER A C 1
ATOM 899 O O . SER A 1 115 ? 9.348 1.871 -4.879 1.00 53.03 115 SER A O 1
ATOM 901 N N . SER A 1 116 ? 10.614 1.204 -3.175 1.00 52.00 116 SER A N 1
ATOM 902 C CA . SER A 1 116 ? 11.896 1.321 -3.876 1.00 52.00 116 SER A CA 1
ATOM 903 C C . SER A 1 116 ? 12.239 0.125 -4.781 1.00 52.00 116 SER A C 1
ATOM 905 O O . SER A 1 116 ? 13.415 -0.094 -5.070 1.00 52.00 116 SER A O 1
ATOM 907 N N . LYS A 1 117 ? 11.264 -0.685 -5.223 1.00 64.00 117 LYS A N 1
ATOM 908 C CA . LYS A 1 117 ? 11.553 -1.786 -6.163 1.00 64.00 117 LYS A CA 1
ATOM 909 C C . LYS A 1 117 ? 11.891 -1.299 -7.574 1.00 64.00 117 LYS A C 1
ATOM 911 O O . LYS A 1 117 ? 12.471 -2.059 -8.337 1.00 64.00 117 LYS A O 1
ATOM 916 N N . VAL A 1 118 ? 11.580 -0.050 -7.931 1.00 72.31 118 VAL A N 1
ATOM 917 C CA . VAL A 1 118 ? 11.913 0.510 -9.251 1.00 72.31 118 VAL A CA 1
ATOM 918 C C . VAL A 1 118 ? 13.236 1.273 -9.177 1.00 72.31 118 VAL A C 1
ATOM 920 O O . VAL A 1 118 ? 13.304 2.376 -8.637 1.00 72.31 118 VAL A O 1
ATOM 923 N N . LYS A 1 119 ? 14.303 0.678 -9.719 1.00 83.62 119 LYS A N 1
ATOM 924 C CA . LYS A 1 119 ? 15.619 1.316 -9.871 1.00 83.62 119 LYS A CA 1
ATOM 925 C C . LYS A 1 119 ? 15.676 2.127 -11.170 1.00 83.62 119 LYS A C 1
ATOM 927 O O . LYS A 1 119 ? 14.877 1.914 -12.079 1.00 83.62 119 LYS A O 1
ATOM 932 N N . LYS A 1 120 ? 16.677 3.006 -11.312 1.00 84.69 120 LYS A N 1
ATOM 933 C CA . LYS A 1 120 ? 16.923 3.758 -12.562 1.00 84.69 120 LYS A CA 1
ATOM 934 C C . LYS A 1 120 ? 17.073 2.828 -13.776 1.00 84.69 120 LYS A C 1
ATOM 936 O O . LYS A 1 120 ? 16.550 3.138 -14.842 1.00 84.69 120 LYS A O 1
ATOM 941 N N . ASN A 1 121 ? 17.710 1.671 -13.592 1.00 86.75 121 ASN A N 1
ATOM 942 C CA . ASN A 1 121 ? 17.864 0.661 -14.641 1.00 86.75 121 ASN A CA 1
ATOM 943 C C . ASN A 1 121 ? 16.518 0.096 -15.101 1.00 86.75 121 ASN A C 1
ATOM 945 O O . ASN A 1 121 ? 16.317 -0.074 -16.296 1.00 86.75 121 ASN A O 1
ATOM 949 N N . HIS A 1 122 ? 15.556 -0.082 -14.191 1.00 86.12 122 HIS A N 1
ATOM 950 C CA . HIS A 1 122 ? 14.222 -0.567 -14.550 1.00 86.12 122 HIS A CA 1
ATOM 951 C C . HIS A 1 122 ? 13.465 0.443 -15.429 1.00 86.12 122 HIS A C 1
ATOM 953 O O . HIS A 1 122 ? 12.704 0.047 -16.304 1.00 86.12 122 HIS A O 1
ATOM 959 N N . ILE A 1 123 ? 13.702 1.751 -15.250 1.00 83.81 123 ILE A N 1
ATOM 960 C CA . ILE A 1 123 ? 13.123 2.796 -16.114 1.00 83.81 123 ILE A CA 1
ATOM 961 C C . ILE A 1 123 ? 13.693 2.695 -17.534 1.00 83.81 123 ILE A C 1
ATOM 963 O O . ILE A 1 123 ? 12.958 2.852 -18.507 1.00 83.81 123 ILE A O 1
ATOM 967 N N . LEU A 1 124 ? 14.998 2.437 -17.664 1.00 89.75 124 LEU A N 1
ATOM 968 C CA . LEU A 1 124 ? 15.639 2.237 -18.967 1.00 89.75 124 LEU A CA 1
ATOM 969 C C . LEU A 1 124 ? 15.158 0.941 -19.627 1.00 89.75 124 LEU A C 1
ATOM 971 O O . LEU A 1 124 ? 14.777 0.969 -20.793 1.00 89.75 124 LEU A O 1
ATOM 975 N N . ALA A 1 125 ? 15.091 -0.153 -18.866 1.00 89.44 125 ALA A N 1
ATOM 976 C CA . ALA A 1 125 ? 14.563 -1.433 -19.323 1.00 89.44 125 ALA A CA 1
ATOM 977 C C . ALA A 1 125 ? 13.112 -1.303 -19.817 1.00 89.44 125 ALA A C 1
ATOM 979 O O . ALA A 1 1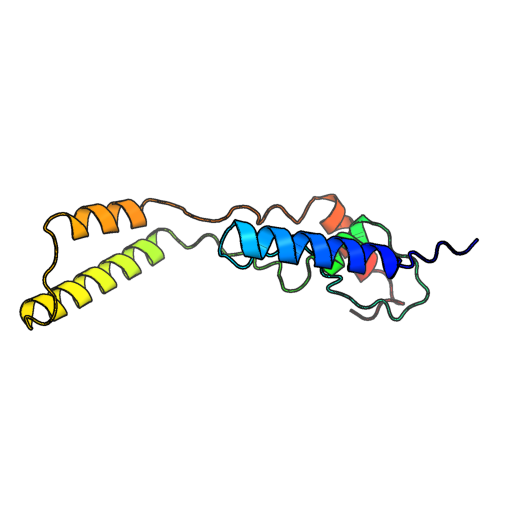25 ? 12.789 -1.776 -20.902 1.00 89.44 125 ALA A O 1
ATOM 980 N N . ALA A 1 126 ? 12.257 -0.576 -19.089 1.00 86.88 126 ALA A N 1
ATOM 981 C CA . ALA A 1 126 ? 10.881 -0.304 -19.505 1.00 86.88 126 ALA A CA 1
ATOM 982 C C . ALA A 1 126 ? 10.798 0.496 -20.817 1.00 86.88 126 ALA A C 1
ATOM 984 O O . ALA A 1 126 ? 9.942 0.216 -21.655 1.00 86.88 126 ALA A O 1
ATOM 985 N N . LYS A 1 127 ? 11.687 1.479 -21.028 1.00 88.50 127 LYS A N 1
ATOM 986 C CA . LYS A 1 127 ? 11.756 2.221 -22.301 1.00 88.50 127 LYS A CA 1
ATOM 987 C C . LYS A 1 127 ? 12.153 1.311 -23.462 1.00 88.50 127 LYS A C 1
ATOM 989 O O . LYS A 1 127 ? 11.490 1.338 -24.491 1.00 88.50 127 LYS A O 1
ATOM 994 N N . GLN A 1 128 ? 13.169 0.471 -23.264 1.00 91.00 128 GLN A N 1
ATOM 995 C CA . GLN A 1 128 ? 13.618 -0.493 -24.273 1.00 91.00 128 GLN A CA 1
ATOM 996 C C . GLN A 1 128 ? 12.510 -1.484 -24.651 1.00 91.00 128 GLN A C 1
ATOM 998 O O . GLN A 1 128 ? 12.307 -1.748 -25.831 1.00 91.00 128 GLN A O 1
ATOM 1003 N N . LEU A 1 129 ? 11.764 -1.997 -23.664 1.00 87.31 129 LEU A N 1
ATOM 1004 C CA . LEU A 1 129 ? 10.622 -2.884 -23.911 1.00 87.31 129 LEU A CA 1
ATOM 1005 C C . LEU A 1 129 ? 9.517 -2.180 -24.709 1.00 87.31 129 LEU A C 1
ATOM 1007 O O . LEU A 1 129 ? 8.961 -2.770 -25.625 1.00 87.31 129 LEU A O 1
ATOM 1011 N N . ARG A 1 130 ? 9.237 -0.905 -24.409 1.00 86.56 130 ARG A N 1
ATOM 1012 C CA . ARG A 1 130 ? 8.233 -0.097 -25.122 1.00 86.56 130 ARG A CA 1
ATOM 1013 C C . ARG A 1 130 ? 8.600 0.196 -26.576 1.00 86.56 130 ARG A C 1
ATOM 1015 O O . ARG A 1 130 ? 7.710 0.328 -27.410 1.00 86.56 130 ARG A O 1
ATOM 1022 N N . GLU A 1 131 ? 9.883 0.359 -26.868 1.00 90.38 131 GLU A N 1
ATOM 1023 C CA . GLU A 1 131 ? 10.372 0.640 -28.222 1.00 90.38 131 GLU A CA 1
ATOM 1024 C C . GLU A 1 131 ? 10.430 -0.623 -29.098 1.00 90.38 131 GLU A C 1
ATOM 1026 O O . GLU A 1 131 ? 10.446 -0.520 -30.328 1.00 90.38 131 GLU A O 1
ATOM 1031 N N . ASN A 1 132 ? 10.414 -1.814 -28.489 1.00 88.00 132 ASN A N 1
ATOM 1032 C CA . ASN A 1 132 ? 10.442 -3.076 -29.212 1.00 88.00 132 ASN A CA 1
ATOM 1033 C C . ASN A 1 132 ? 9.050 -3.448 -29.755 1.00 88.00 132 ASN A C 1
ATOM 1035 O O . ASN A 1 132 ? 8.151 -3.824 -29.008 1.00 88.00 132 ASN A O 1
ATOM 1039 N N . LYS A 1 133 ? 8.893 -3.389 -31.083 1.00 86.06 133 LYS A N 1
ATOM 1040 C CA . LYS A 1 133 ? 7.631 -3.679 -31.789 1.00 86.06 133 LYS A CA 1
ATOM 1041 C C . LYS A 1 133 ? 7.206 -5.149 -31.742 1.00 86.06 133 LYS A C 1
ATOM 1043 O O . LYS A 1 133 ? 6.052 -5.440 -32.036 1.00 86.06 133 LYS A O 1
ATOM 1048 N N . GLU A 1 134 ? 8.120 -6.059 -31.418 1.00 83.44 134 GLU A N 1
ATOM 1049 C CA . GLU A 1 134 ? 7.827 -7.494 -31.304 1.00 83.44 134 GLU A CA 1
ATOM 1050 C C . GLU A 1 134 ? 7.150 -7.842 -29.972 1.00 83.44 134 GLU A C 1
ATOM 1052 O O . GLU A 1 134 ? 6.556 -8.910 -29.834 1.00 83.44 134 GLU A O 1
ATOM 1057 N N . ILE A 1 135 ? 7.218 -6.936 -28.993 1.00 77.50 135 ILE A N 1
ATOM 1058 C CA . ILE A 1 135 ? 6.634 -7.123 -27.669 1.00 77.50 135 ILE A CA 1
ATOM 1059 C C . ILE A 1 135 ? 5.262 -6.450 -27.646 1.00 77.50 135 ILE A C 1
ATOM 1061 O O . ILE A 1 135 ? 5.148 -5.225 -27.662 1.00 77.50 135 ILE A O 1
ATOM 1065 N N . VAL A 1 136 ? 4.207 -7.260 -27.574 1.00 68.19 136 VAL A N 1
ATOM 1066 C CA . VAL A 1 136 ? 2.851 -6.776 -27.292 1.00 68.19 136 VAL A CA 1
ATOM 1067 C C . VAL A 1 136 ? 2.693 -6.719 -25.771 1.00 68.19 136 VAL A C 1
ATOM 1069 O O . VAL A 1 136 ? 2.602 -7.764 -25.127 1.00 68.19 136 VAL A O 1
ATOM 1072 N N . MET A 1 137 ? 2.743 -5.509 -25.204 1.00 59.47 137 MET A N 1
ATOM 1073 C CA . MET A 1 137 ? 2.487 -5.245 -23.778 1.00 59.47 137 MET A CA 1
ATOM 1074 C C . MET A 1 137 ? 1.007 -5.017 -23.489 1.00 59.47 137 MET A C 1
ATOM 1076 O O . MET A 1 137 ? 0.337 -4.383 -24.336 1.00 59.47 137 MET A O 1
#

Radius of gyration: 23.78 Å; Cα contacts (8 Å, |Δi|>4): 57; chains: 1; bounding box: 48×47×60 Å

Foldseek 3Di:
DDPPPPPDVVVVVVVVVVQVVVCVVPVHNDDDPDQPQQDDDPDPDDADPLLSLLSSCPPVLPPPPQPDLVVLVVVLVVVVVVVVVCVVVVNDDDDPCPNVVSVVVSPDSPDPPPNPSDDPSNVVSVVVLVVDPVDDD

Organism: Portunus trituberculatus (NCBI:txid210409)

Mean predicted aligned error: 14.61 Å

Sequence (137 aa):
MRLLILCKPHHRGIESGMIKKLTKLYGGNIKLPCPICGYTNLTDLVLTQDQEDIMNVGLNCHFLTKPHPHCKRIEIKMLLDDIQQLESKKKVTTSSDLQSTLLAEAAKSRGSFQSSKVKKNHILAAKQLRENKEIVM